Protein AF-A0A2M6ITZ6-F1 (afdb_monomer_lite)

Structure (mmCIF, N/CA/C/O backbone):
data_AF-A0A2M6ITZ6-F1
#
_entry.id   AF-A0A2M6ITZ6-F1
#
loop_
_atom_site.group_PDB
_atom_site.id
_atom_site.type_symbol
_atom_site.label_atom_id
_atom_site.label_alt_id
_atom_site.label_comp_id
_atom_site.label_asym_id
_atom_site.label_entity_id
_atom_site.label_seq_id
_atom_site.pdbx_PDB_ins_code
_atom_site.Cartn_x
_atom_site.Cartn_y
_atom_site.Cartn_z
_atom_site.occupancy
_atom_site.B_iso_or_equiv
_atom_site.auth_seq_id
_atom_site.auth_comp_id
_atom_site.auth_asym_id
_atom_site.auth_atom_id
_atom_site.pdbx_PDB_model_num
ATOM 1 N N . HIS A 1 1 ? -6.650 -15.304 -2.816 1.00 70.31 1 HIS A N 1
ATOM 2 C CA . HIS A 1 1 ? -6.332 -15.394 -4.256 1.00 70.31 1 HIS A CA 1
ATOM 3 C C . HIS A 1 1 ? -7.232 -14.416 -5.005 1.00 70.31 1 HIS A C 1
ATOM 5 O O . HIS A 1 1 ? -8.439 -14.497 -4.820 1.00 70.31 1 HIS A O 1
ATOM 11 N N . ILE A 1 2 ? -6.672 -13.461 -5.760 1.00 73.00 2 ILE A N 1
ATOM 12 C CA . ILE A 1 2 ? -7.440 -12.495 -6.573 1.00 73.00 2 ILE A CA 1
ATOM 13 C C . ILE A 1 2 ? -7.328 -12.928 -8.046 1.00 73.00 2 ILE A C 1
ATOM 15 O O . ILE A 1 2 ? -6.196 -13.131 -8.493 1.00 73.00 2 ILE A O 1
ATOM 19 N N . PRO A 1 3 ? -8.445 -13.073 -8.788 1.00 81.12 3 PRO A N 1
ATOM 20 C CA . PRO A 1 3 ? -8.428 -13.410 -10.214 1.00 81.12 3 PRO A CA 1
ATOM 21 C C . PRO A 1 3 ? -7.574 -12.448 -11.051 1.00 81.12 3 PRO A C 1
ATOM 23 O O . PRO A 1 3 ? -7.537 -11.247 -10.775 1.00 81.12 3 PRO A O 1
ATOM 26 N N . VAL A 1 4 ? -6.911 -12.978 -12.084 1.00 77.12 4 VAL A N 1
ATOM 27 C CA . VAL A 1 4 ? -5.963 -12.237 -12.939 1.00 77.12 4 VAL A CA 1
ATOM 28 C C . VAL A 1 4 ? -6.628 -11.021 -13.590 1.00 77.12 4 VAL A C 1
ATOM 30 O O . VAL A 1 4 ? -6.126 -9.908 -13.446 1.00 77.12 4 VAL A O 1
ATOM 33 N N . ASP A 1 5 ? -7.816 -11.200 -14.163 1.00 81.25 5 ASP A N 1
ATOM 34 C CA . ASP A 1 5 ? -8.559 -10.146 -14.868 1.00 81.25 5 ASP A CA 1
ATOM 35 C C . ASP A 1 5 ? -8.913 -8.952 -13.964 1.00 81.25 5 ASP A C 1
ATOM 37 O O . ASP A 1 5 ? -8.929 -7.797 -14.393 1.00 81.25 5 ASP A O 1
ATOM 41 N N . ILE A 1 6 ? -9.195 -9.220 -12.684 1.00 78.75 6 ILE A N 1
ATOM 42 C CA . ILE A 1 6 ? -9.494 -8.180 -11.688 1.00 78.75 6 ILE A CA 1
ATOM 43 C C . ILE A 1 6 ? -8.208 -7.428 -11.316 1.00 78.75 6 ILE A C 1
ATOM 45 O O . ILE A 1 6 ? -8.228 -6.209 -11.128 1.00 78.75 6 ILE A O 1
ATOM 49 N N . ARG A 1 7 ? -7.077 -8.135 -11.237 1.00 72.25 7 ARG A N 1
ATOM 50 C CA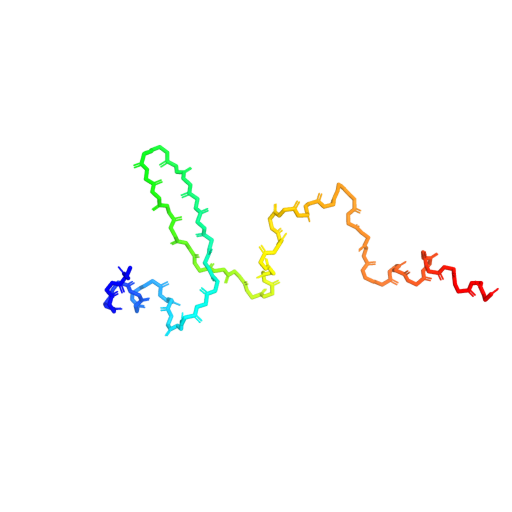 . ARG A 1 7 ? -5.751 -7.563 -10.957 1.00 72.25 7 ARG A CA 1
ATOM 51 C C . ARG A 1 7 ? -5.301 -6.594 -12.048 1.00 72.25 7 ARG A C 1
ATOM 53 O O . ARG A 1 7 ? -4.854 -5.490 -11.743 1.00 72.25 7 ARG A O 1
ATOM 60 N N . GLU A 1 8 ? -5.445 -6.997 -13.306 1.00 74.38 8 GLU A N 1
ATOM 61 C CA . GLU A 1 8 ? -5.035 -6.194 -14.461 1.00 74.38 8 GLU A CA 1
ATOM 62 C C . GLU A 1 8 ? -5.871 -4.920 -14.576 1.00 74.38 8 GLU A C 1
ATOM 64 O O . GLU A 1 8 ? -5.315 -3.826 -14.657 1.00 74.38 8 GLU A O 1
ATOM 69 N N . LYS A 1 9 ? -7.200 -5.032 -14.446 1.00 78.88 9 LYS A N 1
ATOM 70 C CA . LYS A 1 9 ? -8.108 -3.870 -14.442 1.00 78.88 9 LYS A CA 1
ATOM 71 C C . LYS A 1 9 ? -7.855 -2.899 -13.288 1.00 78.88 9 LYS A C 1
ATOM 73 O O . LYS A 1 9 ? -8.129 -1.711 -13.423 1.00 78.88 9 LYS A O 1
ATOM 78 N N . SER A 1 10 ? -7.347 -3.391 -12.158 1.00 69.31 10 SER A N 1
ATOM 79 C CA . SER A 1 10 ? -7.019 -2.574 -10.980 1.00 69.31 10 SER A CA 1
ATOM 80 C C . SER A 1 10 ? -5.574 -2.056 -10.966 1.00 69.31 10 SER A C 1
ATOM 82 O O . SER A 1 10 ? -5.189 -1.343 -10.039 1.00 69.31 10 SER A O 1
ATOM 84 N N . GLY A 1 11 ? -4.760 -2.383 -11.979 1.00 69.19 11 GLY A N 1
ATOM 85 C CA . GLY A 1 11 ? -3.364 -1.940 -12.074 1.00 69.19 11 GLY A CA 1
ATOM 86 C C . GLY A 1 11 ? -2.426 -2.579 -11.041 1.00 69.19 11 GLY A C 1
ATOM 87 O O . GLY A 1 11 ? -1.322 -2.067 -10.801 1.00 69.19 11 GLY A O 1
ATOM 88 N N . ILE A 1 12 ? -2.859 -3.684 -10.424 1.00 69.44 12 ILE A N 1
ATOM 89 C CA . ILE A 1 12 ? -2.086 -4.511 -9.493 1.00 69.44 12 ILE A CA 1
ATOM 90 C C . ILE A 1 12 ? -1.428 -5.618 -10.331 1.00 69.44 12 ILE A C 1
ATOM 92 O O . ILE A 1 12 ? -1.885 -6.755 -10.401 1.00 69.44 12 ILE A O 1
ATOM 96 N N . THR A 1 13 ? -0.381 -5.247 -11.064 1.00 65.25 13 THR A N 1
ATOM 97 C CA . THR A 1 13 ? 0.258 -6.107 -12.075 1.00 65.25 13 THR A CA 1
ATOM 98 C C . THR A 1 13 ? 1.291 -7.074 -11.496 1.00 65.25 13 THR A C 1
ATOM 100 O O . THR A 1 13 ? 1.622 -8.067 -12.134 1.00 65.25 13 THR A O 1
ATOM 103 N N . THR A 1 14 ? 1.768 -6.837 -10.273 1.00 65.12 14 THR A N 1
ATOM 104 C CA . THR A 1 14 ? 2.766 -7.667 -9.587 1.00 65.12 14 THR A CA 1
ATOM 105 C C . THR A 1 14 ? 2.290 -8.082 -8.198 1.00 65.12 14 THR A C 1
ATOM 107 O O . THR A 1 14 ? 1.450 -7.421 -7.581 1.00 65.12 14 THR A O 1
ATOM 110 N N . HIS A 1 15 ? 2.834 -9.188 -7.681 1.00 66.81 15 HIS A N 1
ATOM 111 C CA . HIS A 1 15 ? 2.743 -9.484 -6.253 1.00 66.81 15 HIS A CA 1
ATOM 112 C C . HIS A 1 15 ? 3.448 -8.355 -5.491 1.00 66.81 15 HIS A C 1
ATOM 114 O O . HIS A 1 15 ? 4.648 -8.151 -5.650 1.00 66.81 15 HIS A O 1
ATOM 120 N N . GLY A 1 16 ? 2.693 -7.587 -4.711 1.00 65.88 16 GLY A N 1
ATOM 121 C CA . GLY A 1 16 ? 3.199 -6.394 -4.049 1.00 65.88 16 GLY A CA 1
ATOM 122 C C . GLY A 1 16 ? 2.297 -5.947 -2.908 1.00 65.88 16 GLY A C 1
ATOM 123 O O . GLY A 1 16 ? 1.257 -6.547 -2.633 1.00 65.88 16 GLY A O 1
ATOM 124 N N . THR A 1 17 ? 2.717 -4.889 -2.225 1.00 69.31 17 THR A N 1
ATOM 125 C CA . THR A 1 17 ? 1.983 -4.323 -1.095 1.00 69.31 17 THR A CA 1
ATOM 126 C C . THR A 1 17 ? 0.721 -3.612 -1.587 1.00 69.31 17 THR A C 1
ATOM 128 O O . THR A 1 17 ? 0.763 -2.834 -2.541 1.00 69.31 17 THR A O 1
ATOM 131 N N . ALA A 1 18 ? -0.405 -3.854 -0.921 1.00 76.88 18 ALA A N 1
ATOM 132 C CA . ALA A 1 18 ? -1.671 -3.179 -1.183 1.00 76.88 18 ALA A CA 1
ATOM 133 C C . ALA A 1 18 ? -2.201 -2.548 0.105 1.00 76.88 18 ALA A C 1
ATOM 135 O O . ALA A 1 18 ? -1.985 -3.065 1.203 1.00 76.88 18 ALA A O 1
ATOM 136 N N . LEU A 1 19 ? -2.902 -1.429 -0.036 1.00 75.62 19 LEU A N 1
ATOM 137 C CA . LEU A 1 19 ? -3.642 -0.807 1.048 1.00 75.62 19 LEU A CA 1
ATOM 138 C C . LEU A 1 19 ? -4.987 -1.512 1.186 1.00 75.62 19 LEU A C 1
ATOM 140 O O . LEU A 1 19 ? -5.743 -1.614 0.223 1.00 75.62 19 LEU A O 1
ATOM 144 N N . ILE A 1 20 ? -5.277 -1.997 2.390 1.00 79.19 20 ILE A N 1
ATOM 145 C CA . ILE A 1 20 ? -6.545 -2.647 2.718 1.00 79.19 20 ILE A CA 1
ATOM 146 C C . ILE A 1 20 ? -7.267 -1.749 3.714 1.00 79.19 20 ILE A C 1
ATOM 148 O O . ILE A 1 20 ? -6.734 -1.446 4.780 1.00 79.19 20 ILE A O 1
ATOM 152 N N . SER A 1 21 ? -8.478 -1.320 3.373 1.00 81.94 21 SER A N 1
ATOM 153 C CA . SER A 1 21 ? -9.339 -0.558 4.279 1.00 81.94 21 SER A CA 1
ATOM 154 C C . SER A 1 21 ? -10.729 -1.178 4.348 1.00 81.94 21 SER A C 1
ATOM 156 O O . SER A 1 21 ? -11.242 -1.695 3.356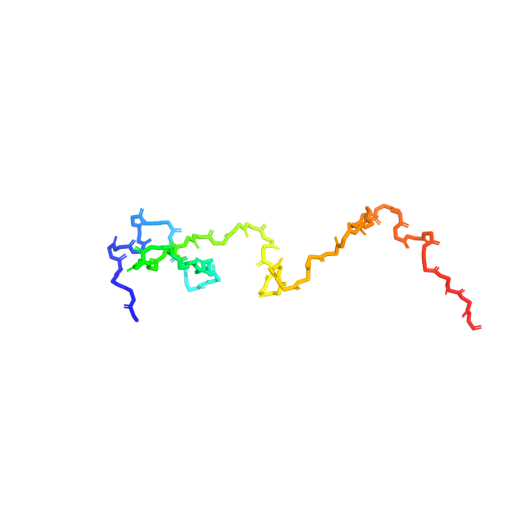 1.00 81.94 21 SER A O 1
ATOM 158 N N . ALA A 1 22 ? -11.335 -1.147 5.532 1.00 84.81 22 ALA A N 1
ATOM 159 C CA . ALA A 1 22 ? -12.705 -1.594 5.737 1.00 84.81 22 ALA A CA 1
ATOM 160 C C . ALA A 1 22 ? -13.626 -0.371 5.788 1.00 84.81 22 ALA A C 1
ATOM 162 O O . ALA A 1 22 ? -13.442 0.519 6.617 1.00 84.81 22 ALA A O 1
ATOM 163 N N . GLN A 1 23 ? -14.624 -0.319 4.908 1.00 87.62 23 GLN A N 1
ATOM 164 C CA . GLN A 1 23 ? -15.644 0.727 4.902 1.00 87.62 23 GLN A CA 1
ATOM 165 C C . GLN A 1 23 ? -17.026 0.108 4.758 1.00 87.62 23 GLN A C 1
ATOM 167 O O . GLN A 1 23 ? -17.284 -0.586 3.779 1.00 87.62 23 GLN A O 1
ATOM 172 N N . LYS A 1 24 ? -17.923 0.404 5.709 1.00 77.25 24 LYS A N 1
ATOM 173 C CA . LYS A 1 24 ? -19.370 0.117 5.631 1.00 77.25 24 LYS A CA 1
ATOM 174 C C . LYS A 1 24 ? -19.673 -1.254 5.004 1.00 77.25 24 LYS A C 1
ATOM 176 O O . LYS A 1 24 ? -20.364 -1.351 3.992 1.00 77.25 24 LYS A O 1
ATOM 181 N N . ASN A 1 25 ? -19.122 -2.304 5.615 1.00 89.75 25 ASN A N 1
ATOM 182 C CA . ASN A 1 25 ? -19.303 -3.706 5.221 1.00 89.75 25 ASN A CA 1
ATOM 183 C C . ASN A 1 25 ? -18.597 -4.161 3.927 1.00 89.75 25 ASN A C 1
ATOM 185 O O . ASN A 1 25 ? -18.899 -5.227 3.398 1.00 89.75 25 ASN A O 1
ATOM 189 N N . LYS A 1 26 ? -17.650 -3.375 3.409 1.00 84.75 26 LYS A N 1
ATOM 190 C CA . LYS A 1 26 ? -16.824 -3.723 2.248 1.00 84.75 26 LYS A CA 1
ATOM 191 C C . LYS A 1 26 ? -15.344 -3.607 2.588 1.00 84.75 26 LYS A C 1
ATOM 193 O O . LYS A 1 26 ? -14.941 -2.742 3.366 1.00 84.75 26 LYS A O 1
ATOM 198 N N . ILE A 1 27 ? -14.542 -4.462 1.961 1.00 84.00 27 ILE A N 1
ATOM 199 C CA . ILE A 1 27 ? -13.083 -4.362 1.973 1.00 84.00 27 ILE A CA 1
ATOM 200 C C . ILE A 1 27 ? -12.663 -3.683 0.671 1.00 84.00 27 ILE A C 1
ATOM 202 O O . ILE A 1 27 ? -12.924 -4.193 -0.417 1.00 84.00 27 ILE A O 1
ATOM 206 N N . ILE A 1 28 ? -12.036 -2.519 0.790 1.00 84.75 28 ILE A N 1
ATOM 207 C CA . ILE A 1 28 ? -11.466 -1.763 -0.322 1.00 84.75 28 ILE A CA 1
ATOM 208 C C . ILE A 1 28 ? -9.975 -2.097 -0.366 1.00 84.7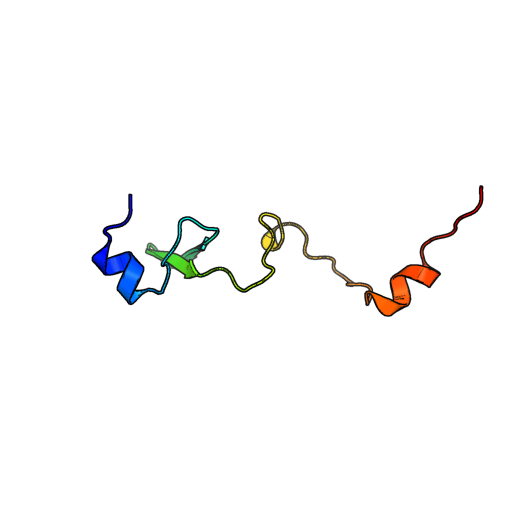5 28 ILE A C 1
ATOM 210 O O . ILE A 1 28 ? -9.257 -1.858 0.609 1.00 84.75 28 ILE A O 1
ATOM 214 N N . ILE A 1 29 ? -9.521 -2.639 -1.495 1.00 81.00 29 ILE A N 1
ATOM 215 C CA . ILE A 1 29 ? -8.109 -2.933 -1.754 1.00 81.00 29 ILE A CA 1
ATOM 216 C C . ILE A 1 29 ? -7.618 -1.948 -2.814 1.00 81.00 29 ILE A C 1
ATOM 218 O O . ILE A 1 29 ? -8.142 -1.926 -3.926 1.00 81.00 29 ILE A O 1
ATOM 222 N N . THR A 1 30 ? -6.621 -1.136 -2.478 1.00 79.94 30 THR A N 1
ATOM 223 C CA . THR A 1 30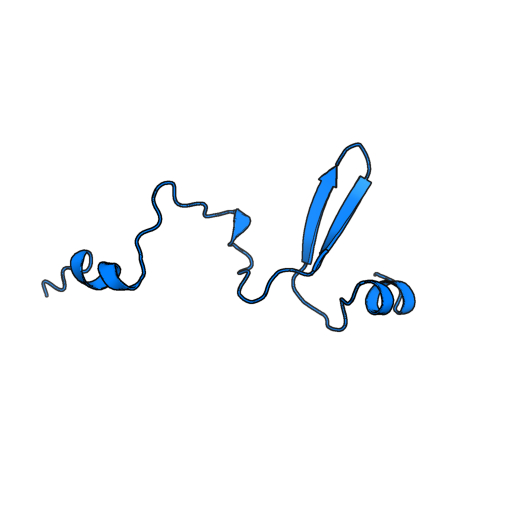 ? -6.014 -0.150 -3.381 1.00 79.94 30 THR A CA 1
ATOM 224 C C . THR A 1 30 ? -4.522 -0.397 -3.550 1.00 79.94 30 THR A C 1
ATOM 226 O O . THR A 1 30 ? -3.843 -0.924 -2.667 1.00 79.94 30 THR A O 1
ATOM 229 N N . LYS A 1 31 ? -3.987 -0.013 -4.713 1.00 76.75 31 LYS A N 1
ATOM 230 C CA . LYS A 1 31 ? -2.549 -0.074 -4.983 1.00 76.75 31 LYS A CA 1
ATOM 231 C C . LYS A 1 31 ? -1.803 0.833 -4.002 1.00 76.75 31 LYS A C 1
ATOM 233 O O . LYS A 1 31 ? -2.179 1.992 -3.831 1.00 76.75 31 LYS A O 1
ATOM 238 N N . ALA A 1 32 ? -0.756 0.312 -3.362 1.00 74.56 32 ALA A N 1
ATOM 239 C CA . ALA A 1 32 ? 0.075 1.131 -2.493 1.00 74.56 32 ALA A CA 1
ATOM 240 C C . ALA A 1 32 ? 0.857 2.168 -3.330 1.00 74.56 32 ALA A C 1
ATOM 242 O O . ALA A 1 32 ? 1.362 1.824 -4.405 1.00 74.56 32 ALA A O 1
ATOM 243 N N . PRO A 1 33 ? 0.959 3.430 -2.876 1.00 73.50 33 PRO A N 1
ATOM 244 C CA . PRO A 1 33 ? 1.769 4.432 -3.556 1.00 73.50 33 PRO A CA 1
ATOM 245 C C . PRO A 1 33 ? 3.261 4.067 -3.515 1.00 73.50 33 PRO A C 1
ATOM 247 O O . PRO A 1 33 ? 3.722 3.327 -2.643 1.00 73.50 33 PRO A O 1
ATOM 250 N N . VAL A 1 34 ? 4.028 4.588 -4.475 1.00 69.00 34 VAL A N 1
ATOM 251 C CA . VAL A 1 34 ? 5.477 4.351 -4.567 1.00 69.00 34 VAL A CA 1
ATOM 252 C C . VAL A 1 34 ? 6.157 4.865 -3.292 1.00 69.00 34 VAL A C 1
ATOM 254 O O . VAL A 1 34 ? 5.916 5.995 -2.878 1.00 69.00 34 VAL A O 1
ATOM 257 N N . GLY A 1 35 ? 6.976 4.026 -2.648 1.00 63.84 35 GLY A N 1
ATOM 258 C CA . GLY A 1 35 ? 7.641 4.354 -1.378 1.00 63.84 35 GLY A CA 1
ATOM 259 C C . GLY A 1 35 ? 6.811 4.078 -0.116 1.00 63.84 35 GLY A C 1
ATOM 260 O O . GLY A 1 35 ? 7.280 4.343 0.990 1.00 63.84 35 GLY A O 1
ATOM 261 N N . PHE A 1 36 ? 5.603 3.517 -0.241 1.00 64.31 36 PHE A N 1
ATOM 262 C CA . PHE A 1 36 ? 4.801 3.120 0.914 1.00 64.31 36 PHE A CA 1
ATOM 263 C C . PHE A 1 36 ? 5.398 1.875 1.586 1.00 64.31 36 PHE A C 1
ATOM 265 O O . PHE A 1 36 ? 5.220 0.742 1.133 1.00 64.31 36 PHE A O 1
ATOM 272 N N . LEU A 1 37 ? 6.136 2.096 2.673 1.00 65.00 37 LEU A N 1
ATOM 273 C CA . LEU A 1 37 ? 6.700 1.026 3.490 1.00 65.00 37 LEU A CA 1
ATOM 274 C C . LEU A 1 37 ? 5.580 0.230 4.170 1.00 65.00 37 LEU A C 1
ATOM 276 O O . LEU A 1 37 ? 4.544 0.784 4.533 1.00 65.00 37 LEU A O 1
ATOM 280 N N . ALA A 1 38 ? 5.817 -1.057 4.436 1.00 58.69 38 ALA A N 1
ATOM 281 C CA . ALA A 1 38 ? 4.860 -1.926 5.134 1.00 58.69 38 ALA A CA 1
ATOM 282 C C . ALA A 1 38 ? 4.415 -1.375 6.510 1.00 58.69 38 ALA A C 1
ATOM 284 O O . ALA A 1 38 ? 3.347 -1.725 7.006 1.00 58.69 38 ALA A O 1
ATOM 285 N N . GLN A 1 39 ? 5.208 -0.480 7.112 1.00 59.53 39 GLN A N 1
ATOM 286 C CA . GLN A 1 39 ? 4.905 0.208 8.372 1.00 59.53 39 GLN A CA 1
ATOM 287 C C . GLN A 1 39 ? 4.441 1.669 8.206 1.00 59.53 39 GLN A C 1
ATOM 289 O O . GLN A 1 39 ? 4.185 2.343 9.203 1.00 59.53 39 GLN A O 1
ATOM 294 N N . GLY A 1 40 ? 4.294 2.167 6.975 1.00 55.88 40 GLY A N 1
ATOM 295 C CA . GLY A 1 40 ? 3.972 3.568 6.667 1.00 55.88 40 GLY A CA 1
ATOM 296 C C . GLY A 1 40 ? 2.624 4.058 7.210 1.00 55.88 40 GLY A C 1
ATOM 297 O O . GLY A 1 40 ? 2.412 5.259 7.323 1.00 55.88 40 GLY A O 1
ATOM 298 N N . GLY A 1 41 ? 1.729 3.143 7.600 1.00 55.44 41 GLY A N 1
ATOM 299 C CA . GLY A 1 41 ? 0.491 3.467 8.320 1.00 55.44 41 GLY A CA 1
ATOM 300 C C . GLY A 1 41 ? 0.577 3.351 9.84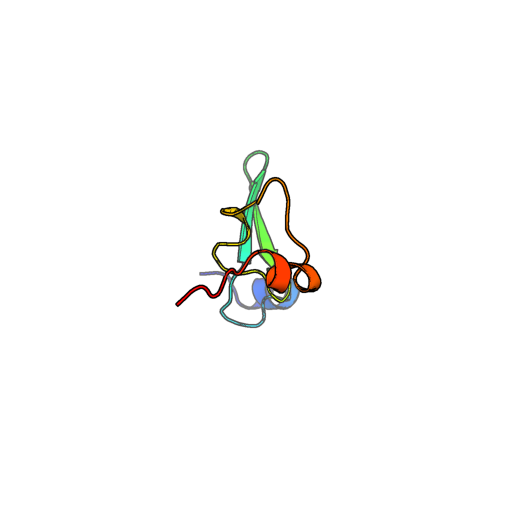9 1.00 55.44 41 GLY A C 1
ATOM 301 O O . GLY A 1 41 ? -0.278 3.896 10.539 1.00 55.44 41 GLY A O 1
ATOM 302 N N . LYS A 1 42 ? 1.583 2.647 10.393 1.00 58.19 42 LYS A N 1
ATOM 303 C CA . LYS A 1 42 ? 1.763 2.442 11.845 1.00 58.19 42 LYS A CA 1
ATOM 304 C C . LYS A 1 42 ? 2.563 3.562 12.506 1.00 58.19 42 LYS A C 1
ATOM 306 O O . LYS A 1 42 ? 2.305 3.884 13.660 1.00 58.19 42 LYS A O 1
ATOM 311 N N . PHE A 1 43 ? 3.501 4.169 11.782 1.00 55.81 43 PHE A N 1
ATOM 312 C CA . PHE A 1 43 ? 4.320 5.269 12.288 1.00 55.81 43 PHE A CA 1
ATOM 313 C C . PHE A 1 43 ? 3.898 6.597 11.656 1.00 55.81 43 PHE A C 1
ATOM 315 O O . PHE A 1 43 ? 4.581 7.137 10.791 1.00 55.81 43 PHE A O 1
ATOM 322 N N . GLN A 1 44 ? 2.766 7.146 12.098 1.00 58.16 44 GLN A N 1
ATOM 323 C CA . GLN A 1 44 ? 2.509 8.575 11.915 1.00 58.16 44 GLN A CA 1
ATOM 324 C C . GLN A 1 44 ? 3.243 9.347 13.012 1.00 58.16 44 GLN A C 1
ATOM 326 O O . GLN A 1 44 ? 2.851 9.335 14.179 1.00 58.16 44 GLN A O 1
ATOM 331 N N . VAL A 1 45 ? 4.333 10.019 12.644 1.00 61.22 45 VAL A N 1
ATOM 332 C CA . VAL A 1 45 ? 5.048 10.916 13.556 1.00 61.22 45 VAL A CA 1
ATOM 333 C C . VAL A 1 45 ? 4.263 12.226 13.635 1.00 61.22 45 VAL A C 1
ATOM 335 O O . VAL A 1 4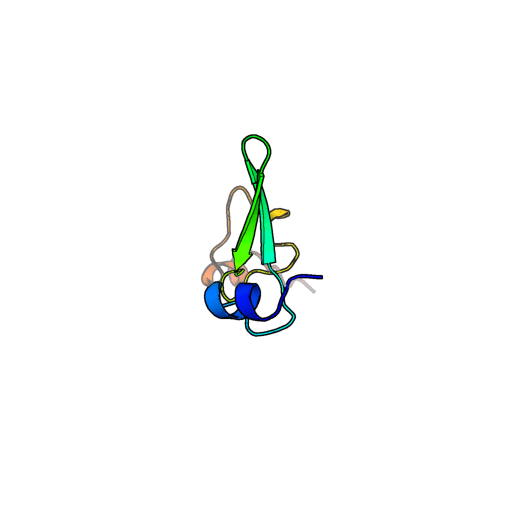5 ? 4.051 12.874 12.614 1.00 61.22 45 VAL A O 1
ATOM 338 N N . LYS A 1 46 ? 3.839 12.642 14.839 1.00 65.12 46 LYS A N 1
ATOM 339 C CA . LYS A 1 46 ? 3.056 13.885 15.045 1.00 65.12 46 LYS A CA 1
ATOM 340 C C . LYS A 1 46 ? 3.745 15.142 14.492 1.00 65.12 46 LYS A C 1
ATOM 342 O O . LYS A 1 46 ? 3.071 16.115 14.174 1.00 65.12 46 LYS A O 1
ATOM 347 N N . LYS A 1 47 ? 5.077 15.132 14.415 1.00 70.62 47 LYS A N 1
ATOM 348 C CA . LYS A 1 47 ? 5.907 16.195 13.843 1.00 70.62 47 LYS A CA 1
ATOM 349 C C . LYS A 1 47 ? 7.003 15.557 12.988 1.00 70.62 47 LYS A C 1
ATOM 351 O O . LYS A 1 47 ? 8.043 15.193 13.536 1.00 70.62 47 LYS A O 1
ATOM 356 N N . PRO A 1 48 ? 6.772 15.348 11.685 1.00 68.81 48 PRO A N 1
ATOM 357 C CA . PRO A 1 48 ? 7.816 14.842 10.810 1.00 68.81 48 PRO A CA 1
ATOM 358 C C . PRO A 1 48 ? 8.942 15.876 10.721 1.00 68.81 48 PRO A C 1
ATOM 360 O O . PRO A 1 48 ? 8.696 17.057 10.470 1.00 68.81 48 PRO A O 1
ATOM 363 N N . VAL A 1 49 ? 10.176 15.433 10.945 1.00 72.50 49 VAL A N 1
ATOM 364 C CA . VAL A 1 49 ? 11.365 16.253 10.704 1.00 72.50 49 VAL A CA 1
ATOM 365 C C . VAL A 1 49 ? 11.720 16.115 9.229 1.00 72.50 49 VAL A C 1
ATOM 367 O O . VAL A 1 49 ? 11.756 15.007 8.693 1.00 72.50 49 VAL A O 1
ATOM 370 N N . LYS A 1 50 ? 11.937 17.248 8.560 1.00 73.25 50 LYS A N 1
ATOM 371 C CA . LYS A 1 50 ? 12.418 17.277 7.178 1.00 73.25 50 LYS A CA 1
ATOM 372 C C . LYS A 1 50 ? 13.785 16.599 7.101 1.00 73.25 50 LYS A C 1
ATOM 374 O O . LYS A 1 50 ? 14.612 16.807 7.985 1.00 73.25 50 LYS A O 1
ATOM 379 N N . VAL A 1 51 ? 14.013 15.791 6.068 1.00 68.44 51 VAL A N 1
ATOM 380 C CA . VAL A 1 51 ? 15.239 14.982 5.928 1.00 68.44 51 VAL A CA 1
ATOM 381 C C . VAL A 1 51 ? 16.483 15.872 5.953 1.00 68.44 51 VAL A C 1
ATOM 383 O O . VAL A 1 51 ? 17.497 15.509 6.544 1.00 68.44 51 VAL A O 1
ATOM 386 N N . GLU A 1 52 ? 16.371 17.074 5.396 1.00 75.12 52 GLU A N 1
ATOM 387 C CA . GLU A 1 52 ? 17.414 18.098 5.363 1.00 75.12 52 GLU A CA 1
ATOM 388 C C . GLU A 1 52 ? 17.846 18.541 6.771 1.00 75.12 52 GLU A C 1
ATOM 390 O O . GLU A 1 52 ? 19.021 18.828 6.992 1.00 75.12 52 GLU A O 1
ATOM 395 N N . ASN A 1 53 ? 16.922 18.510 7.734 1.00 71.12 53 ASN A N 1
ATOM 396 C CA . ASN A 1 53 ? 17.148 18.952 9.109 1.00 71.12 53 ASN A CA 1
ATOM 397 C C . ASN A 1 53 ? 17.627 17.814 10.022 1.00 71.12 53 ASN A C 1
ATOM 399 O O . ASN A 1 53 ? 17.969 18.064 11.172 1.00 71.12 53 ASN A O 1
ATOM 403 N N . LEU A 1 54 ? 17.670 16.558 9.554 1.00 69.94 54 LEU A N 1
ATOM 404 C CA . LEU A 1 54 ? 18.079 15.421 10.393 1.00 69.94 54 LEU A CA 1
ATOM 405 C C . LEU A 1 54 ? 19.516 15.558 10.910 1.00 69.94 54 LEU A C 1
ATOM 407 O O . LEU A 1 54 ? 19.811 15.079 12.000 1.00 69.94 54 LEU A O 1
ATOM 411 N N . ARG A 1 55 ? 20.390 16.246 10.165 1.00 66.31 55 ARG A N 1
ATOM 412 C CA . ARG A 1 55 ? 21.785 16.492 10.566 1.00 66.31 55 ARG A CA 1
ATOM 413 C C . ARG A 1 55 ? 21.902 17.294 11.863 1.00 66.31 55 ARG A C 1
ATOM 415 O O . ARG A 1 55 ? 22.861 17.093 12.591 1.00 66.31 55 ARG A O 1
ATOM 422 N N . GLU A 1 56 ? 20.926 18.147 12.168 1.00 69.06 56 GLU A N 1
ATOM 423 C CA . GLU A 1 56 ? 20.908 18.964 13.390 1.00 69.06 56 GLU A CA 1
ATOM 424 C C . GLU A 1 56 ? 20.531 18.151 14.639 1.00 69.06 56 GLU A C 1
ATOM 426 O O . GLU A 1 56 ? 20.824 18.562 15.758 1.00 69.06 56 GLU A O 1
ATOM 431 N N . PHE A 1 57 ? 19.886 16.993 14.461 1.00 64.38 57 PHE A N 1
ATOM 432 C CA . PHE A 1 57 ? 19.419 16.135 15.557 1.00 64.38 57 PHE A CA 1
ATOM 433 C C . PHE A 1 57 ? 20.339 14.943 15.837 1.00 64.38 57 PHE A C 1
ATOM 435 O O . PHE A 1 57 ? 20.106 14.199 16.790 1.00 64.38 57 PHE A O 1
ATOM 442 N N . ILE A 1 58 ? 21.374 14.744 15.021 1.00 63.22 58 ILE A N 1
ATOM 443 C CA . ILE A 1 58 ? 22.360 13.684 15.208 1.00 63.22 58 ILE A CA 1
ATOM 444 C C . ILE A 1 58 ? 23.589 14.312 15.874 1.00 63.22 58 ILE A C 1
ATOM 446 O O . ILE A 1 58 ? 24.494 14.796 15.199 1.00 63.22 58 ILE A O 1
ATOM 450 N N . ASN A 1 59 ? 23.627 14.298 17.210 1.00 60.91 59 ASN A N 1
ATOM 451 C CA . ASN A 1 59 ? 24.867 14.546 17.943 1.00 60.91 59 ASN A CA 1
ATOM 452 C C . ASN A 1 59 ? 25.745 13.296 17.841 1.00 60.91 59 ASN A C 1
ATOM 454 O O . ASN A 1 59 ? 25.563 12.334 18.585 1.00 60.91 59 ASN A O 1
ATOM 458 N N . LEU A 1 60 ? 26.698 13.317 16.911 1.00 59.41 60 LEU A N 1
ATOM 459 C CA . LEU A 1 60 ? 27.862 12.432 16.929 1.00 59.41 60 LEU A CA 1
ATOM 460 C C . LEU A 1 60 ? 28.834 12.951 17.999 1.00 59.41 60 LEU A C 1
ATOM 462 O O . LEU A 1 60 ? 29.862 13.535 17.674 1.00 59.41 60 LEU A O 1
ATOM 466 N N . SER A 1 61 ? 28.479 12.821 19.276 1.00 59.59 61 SER A N 1
ATOM 467 C CA . SER A 1 61 ? 29.495 12.842 20.330 1.00 59.59 61 SER A CA 1
ATOM 468 C C . SER A 1 61 ? 29.930 11.401 20.551 1.00 59.59 61 SER A C 1
ATOM 470 O O . SER A 1 61 ? 29.117 10.580 20.977 1.00 59.59 61 SER A O 1
ATOM 472 N N . GLU A 1 62 ? 31.169 11.125 20.143 1.00 49.78 62 GLU A N 1
ATOM 473 C CA . GLU A 1 62 ? 31.907 9.875 20.375 1.00 49.78 62 GLU A CA 1
ATOM 474 C C . GLU A 1 62 ? 32.033 9.530 21.865 1.00 49.78 62 GLU A C 1
ATOM 476 O O . GLU A 1 62 ? 32.160 10.467 22.691 1.00 49.78 62 GLU A O 1
#

Sequence (62 aa):
HIPVDIREKSGITTHGTALISAQKNKIIITKAPVGFLAQGGKFQVKKPVKVENLREFINLSE

Secondary structure (DSSP, 8-state):
---HHHHHHTT--SS--EEEEEETTEEEEEEPPTT--TTTTT---SSPPPGGGHHHH-----

Organism: NCBI:txid1974856

pLDDT: mean 70.52, std 8.92, range [49.78, 89.75]

Radius of gyration: 18.09 Å; chains: 1; bounding box: 51×34×35 Å

Foldseek 3Di:
DDDPVVCVVQVVNDPDDWDWDDDDNDIDTHRDDPPCDPCNVVDDDPDDDDPVCVVVVDPPPD